Protein AF-A0A2M7IY73-F1 (afdb_monomer_lite)

pLDDT: mean 89.96, std 7.03, range [58.25, 97.0]

InterPro domains:
  IPR000943 RNA polymerase sigma-70 [PR00046] (2-14)
  IPR000943 RNA polymerase sigma-70 [PR00046] (24-39)
  IPR000943 RNA polymerase sigma-70 [PR00046] (39-50)
  IPR007630 RNA polymerase sigma-70 region 4 [PF04545] (1-52)
  IPR013324 RNA polymerase sigma factor, region 3/4-like [SSF88659] (2-59)
  IPR036388 Winged helix-like DNA-binding domain superfamily [G3DSA:1.10.10.10] (1-67)
  IPR050239 Sigma-70 factor family, RNA polymerase initiation factors [PTHR30603] (1-60)

Organism: NCBI:txid2014267

Structure (mmCIF, N/CA/C/O backbone):
data_AF-A0A2M7IY73-F1
#
_entry.id   AF-A0A2M7IY73-F1
#
loop_
_atom_site.group_PDB
_atom_site.id
_atom_site.type_symbol
_atom_site.label_atom_id
_atom_site.label_alt_id
_atom_site.label_comp_id
_atom_site.label_asym_id
_atom_site.label_entity_id
_atom_site.label_seq_id
_atom_site.pdbx_PDB_ins_code
_atom_site.Cartn_x
_atom_site.Cartn_y
_atom_site.Cartn_z
_atom_site.occupancy
_atom_site.B_iso_or_equiv
_atom_site.auth_seq_id
_atom_site.auth_comp_id
_atom_site.auth_asym_id
_atom_site.auth_atom_id
_atom_site.pdbx_PDB_model_num
ATOM 1 N N . GLU A 1 1 ? -2.518 -6.706 -13.976 1.00 72.62 1 GLU A N 1
ATOM 2 C CA . GLU A 1 1 ? -3.558 -6.006 -13.209 1.00 72.62 1 GLU A CA 1
ATOM 3 C C . GLU A 1 1 ? -3.305 -6.182 -11.714 1.00 72.62 1 GLU A C 1
ATOM 5 O O . GLU A 1 1 ? -2.850 -7.258 -11.318 1.00 72.62 1 GLU A O 1
ATOM 10 N N . LEU A 1 2 ? -3.469 -5.119 -10.920 1.00 84.50 2 LEU A N 1
ATOM 11 C CA . LEU A 1 2 ? -3.451 -5.198 -9.455 1.00 84.50 2 LEU A CA 1
ATOM 12 C C . LEU A 1 2 ? -4.865 -5.533 -8.958 1.00 84.50 2 LEU A C 1
ATOM 14 O O . LEU A 1 2 ? -5.829 -5.065 -9.561 1.00 84.50 2 LEU A O 1
ATOM 18 N N . PRO A 1 3 ? -5.018 -6.292 -7.861 1.00 92.94 3 PRO A N 1
ATOM 19 C CA . PRO A 1 3 ? -6.305 -6.420 -7.189 1.00 92.94 3 PRO A CA 1
ATOM 20 C C . PRO A 1 3 ? -6.887 -5.043 -6.850 1.00 92.94 3 PRO A C 1
ATOM 22 O O . PRO A 1 3 ? -6.163 -4.174 -6.364 1.00 92.94 3 PRO A O 1
ATOM 25 N N . LYS A 1 4 ? -8.199 -4.858 -7.039 1.00 92.44 4 LYS A N 1
ATOM 26 C CA . LYS A 1 4 ? -8.877 -3.567 -6.828 1.00 92.44 4 LYS A CA 1
ATOM 27 C C . LYS A 1 4 ? -8.544 -2.932 -5.474 1.00 92.44 4 LYS A C 1
ATOM 29 O O . LYS A 1 4 ? -8.146 -1.780 -5.424 1.00 92.44 4 LYS A O 1
ATOM 34 N N . ARG A 1 5 ? -8.595 -3.712 -4.388 1.00 92.31 5 ARG A N 1
ATOM 35 C CA . ARG A 1 5 ? -8.237 -3.234 -3.038 1.00 92.31 5 ARG A CA 1
ATOM 36 C C . ARG A 1 5 ? -6.795 -2.738 -2.928 1.00 92.31 5 ARG A C 1
ATOM 38 O O . ARG A 1 5 ? -6.558 -1.724 -2.291 1.00 92.31 5 ARG A O 1
ATOM 45 N N . GLU A 1 6 ? -5.844 -3.448 -3.529 1.00 93.69 6 GLU A N 1
ATOM 46 C CA . GLU A 1 6 ? -4.433 -3.044 -3.536 1.00 93.69 6 GLU A CA 1
ATOM 47 C C . GLU A 1 6 ? -4.255 -1.740 -4.332 1.00 93.69 6 GLU A C 1
ATOM 49 O O . GLU A 1 6 ? -3.573 -0.829 -3.875 1.00 93.69 6 GLU A O 1
ATOM 54 N N . SER A 1 7 ? -4.923 -1.619 -5.484 1.00 93.75 7 SER A N 1
ATOM 55 C CA . SER A 1 7 ? -4.913 -0.390 -6.282 1.00 93.75 7 SER A CA 1
ATOM 56 C C . SER A 1 7 ? -5.542 0.793 -5.543 1.00 93.75 7 SER A C 1
ATOM 58 O O . SER A 1 7 ? -4.971 1.878 -5.566 1.00 93.75 7 SER A O 1
ATOM 60 N N . ASP A 1 8 ? -6.694 0.596 -4.902 1.00 94.31 8 ASP A N 1
ATOM 61 C CA . ASP A 1 8 ? -7.408 1.643 -4.166 1.00 94.31 8 ASP A CA 1
ATOM 62 C C . ASP A 1 8 ? -6.560 2.143 -2.977 1.00 94.31 8 ASP A C 1
ATOM 64 O O . ASP A 1 8 ? -6.472 3.347 -2.742 1.00 94.31 8 ASP A O 1
ATOM 68 N N . ILE A 1 9 ? -5.849 1.241 -2.283 1.00 94.75 9 ILE A N 1
ATOM 69 C CA . ILE A 1 9 ? -4.902 1.603 -1.213 1.00 94.75 9 ILE A CA 1
ATOM 70 C C . ILE A 1 9 ? -3.761 2.471 -1.749 1.00 94.75 9 ILE A C 1
ATOM 72 O O . ILE A 1 9 ? -3.457 3.493 -1.141 1.00 94.75 9 ILE A O 1
ATOM 76 N N . LEU A 1 10 ? -3.136 2.104 -2.877 1.00 94.44 10 LEU A N 1
ATOM 77 C CA . LEU A 1 10 ? -2.046 2.908 -3.444 1.00 94.44 10 LEU A CA 1
ATOM 78 C C . LEU A 1 10 ? -2.538 4.288 -3.900 1.00 94.44 10 LEU A C 1
ATOM 80 O O . LEU A 1 10 ? -1.873 5.283 -3.623 1.00 94.44 10 LEU A O 1
ATOM 84 N N . LYS A 1 11 ? -3.716 4.363 -4.531 1.00 94.50 11 LYS A N 1
ATOM 85 C CA . LYS A 1 11 ? -4.308 5.637 -4.963 1.00 94.50 11 LYS A CA 1
ATOM 86 C C . LYS A 1 11 ? -4.522 6.590 -3.792 1.00 94.50 11 LYS A C 1
ATOM 88 O O . LYS 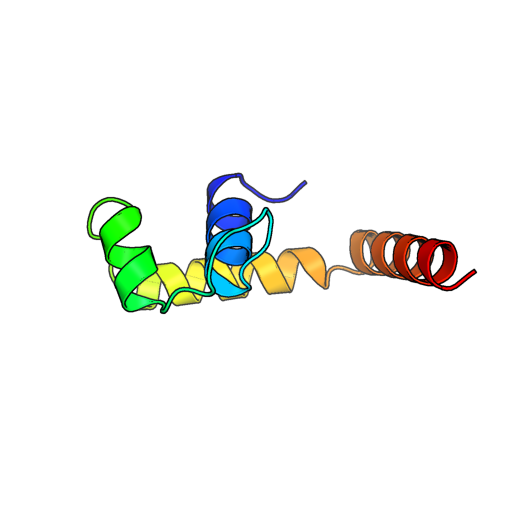A 1 11 ? -4.067 7.725 -3.844 1.00 94.50 11 LYS A O 1
ATOM 93 N N . LEU A 1 12 ? -5.135 6.107 -2.711 1.00 95.25 12 LEU A N 1
ATOM 94 C CA . LEU A 1 12 ? -5.356 6.907 -1.503 1.00 95.25 12 LEU A CA 1
ATOM 95 C C . LEU A 1 12 ? -4.042 7.259 -0.803 1.00 95.25 12 LEU A C 1
ATOM 97 O O . LEU A 1 12 ? -3.894 8.361 -0.290 1.00 95.25 12 LEU A O 1
ATOM 101 N N . ARG A 1 13 ? -3.069 6.344 -0.781 1.00 94.50 13 ARG A N 1
ATOM 102 C CA . ARG A 1 13 ? -1.792 6.563 -0.098 1.00 94.50 13 ARG A CA 1
ATOM 103 C C . ARG A 1 13 ? -0.937 7.636 -0.764 1.00 94.50 13 ARG A C 1
ATOM 105 O O . ARG A 1 13 ? -0.320 8.430 -0.060 1.00 94.50 13 ARG A O 1
ATOM 112 N N . PHE A 1 14 ? -0.884 7.630 -2.093 1.00 93.50 14 PHE A N 1
ATOM 113 C CA . PHE A 1 14 ? -0.043 8.535 -2.880 1.00 93.50 14 PHE A CA 1
ATOM 114 C C . PHE A 1 14 ? -0.798 9.739 -3.446 1.00 93.50 14 PHE A C 1
ATOM 116 O O . PHE A 1 14 ? -0.179 10.580 -4.089 1.00 93.50 14 PHE A O 1
ATOM 123 N N . GLY A 1 15 ? -2.107 9.836 -3.202 1.00 91.12 15 GLY A N 1
ATOM 124 C CA . GLY A 1 15 ? -2.930 10.934 -3.701 1.00 91.12 15 GLY A CA 1
ATOM 125 C C . GLY A 1 15 ? -3.136 10.902 -5.218 1.00 91.12 15 GLY A C 1
ATOM 126 O O . GLY A 1 15 ? -3.138 11.932 -5.884 1.00 91.12 15 GLY A O 1
ATOM 127 N N . TRP A 1 16 ? -3.260 9.709 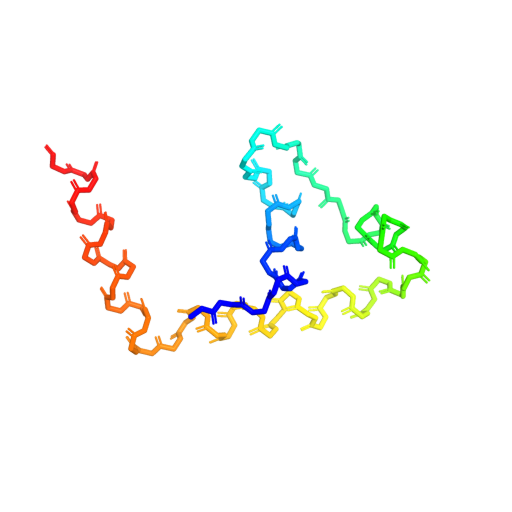-5.801 1.00 91.56 16 TRP A N 1
ATOM 128 C CA . TRP A 1 16 ? -3.594 9.569 -7.221 1.00 91.56 16 TRP A CA 1
ATOM 129 C C . TRP A 1 16 ? -5.100 9.731 -7.447 1.00 91.56 16 TRP A C 1
ATOM 131 O O . TRP A 1 16 ? -5.893 9.579 -6.518 1.00 91.56 16 TRP A O 1
ATOM 141 N N . ASP A 1 17 ? -5.503 10.001 -8.690 1.00 87.00 17 ASP A N 1
ATOM 142 C CA . ASP A 1 17 ? -6.900 10.234 -9.092 1.00 87.00 17 ASP A CA 1
ATOM 143 C C . ASP A 1 17 ? -7.581 11.380 -8.316 1.00 87.00 17 ASP A C 1
ATOM 145 O O . ASP A 1 17 ? -8.715 11.242 -7.864 1.00 87.00 17 ASP A O 1
ATOM 149 N N . ASN A 1 18 ? -6.887 12.515 -8.159 1.00 84.25 18 ASN A N 1
ATOM 150 C CA . ASN A 1 18 ? -7.371 13.704 -7.436 1.00 84.25 18 ASN A CA 1
ATOM 151 C C . ASN A 1 18 ? -7.706 13.454 -5.952 1.00 84.25 18 ASN A C 1
ATOM 153 O O . ASN A 1 18 ? -8.553 14.143 -5.387 1.00 84.25 18 ASN A O 1
ATOM 157 N N . ASN A 1 19 ? -7.058 12.473 -5.320 1.00 86.81 19 ASN A N 1
ATOM 158 C CA . ASN A 1 19 ? -7.160 12.268 -3.877 1.00 86.81 19 ASN A CA 1
ATOM 159 C C . ASN A 1 19 ? -6.035 13.006 -3.150 1.00 86.81 19 ASN A C 1
ATOM 161 O O . ASN A 1 19 ? -4.911 13.068 -3.640 1.00 86.81 19 ASN A O 1
ATOM 165 N N . ASP A 1 20 ? -6.297 13.474 -1.933 1.00 93.06 20 ASP A N 1
ATOM 166 C CA . ASP A 1 20 ? -5.221 13.879 -1.029 1.00 93.06 20 ASP A CA 1
ATOM 167 C C . ASP A 1 20 ? -4.524 12.639 -0.447 1.00 93.06 20 ASP A C 1
ATOM 169 O O . ASP A 1 20 ? -5.218 11.678 -0.092 1.00 93.06 20 ASP A O 1
ATOM 173 N N . PRO A 1 21 ? -3.184 12.636 -0.294 1.00 94.94 21 PRO A N 1
ATOM 174 C CA . PRO A 1 21 ? -2.461 11.539 0.340 1.00 94.94 21 PRO A CA 1
ATOM 175 C C . PRO A 1 21 ? -2.984 11.226 1.748 1.00 94.94 21 PRO A C 1
ATOM 177 O O . PRO A 1 21 ? -3.001 12.078 2.635 1.00 94.94 21 PRO A O 1
ATOM 180 N N . GLN A 1 22 ? -3.365 9.970 1.969 1.00 96.19 22 GLN A N 1
ATOM 181 C CA . GLN A 1 22 ? -3.929 9.488 3.229 1.00 96.19 22 GLN A CA 1
ATOM 182 C C . GLN A 1 22 ? -2.912 8.672 4.037 1.00 96.19 22 GLN A C 1
ATOM 184 O O . GLN A 1 22 ? -2.022 7.990 3.513 1.00 96.19 22 GLN A O 1
ATOM 189 N N . THR A 1 23 ? -3.054 8.699 5.359 1.00 96.62 23 THR A N 1
ATOM 190 C CA . THR A 1 23 ? -2.297 7.839 6.279 1.00 96.62 23 THR A CA 1
ATOM 191 C C . THR A 1 23 ? -2.842 6.410 6.291 1.00 96.62 23 THR A C 1
ATOM 193 O O . THR A 1 23 ? -4.002 6.165 5.962 1.00 96.62 23 THR A O 1
ATOM 196 N N . LEU A 1 24 ? -2.019 5.444 6.717 1.00 95.88 24 LEU A N 1
ATOM 197 C CA . LEU A 1 24 ? -2.460 4.051 6.866 1.00 95.88 24 LEU A CA 1
ATOM 198 C C . LEU A 1 24 ? -3.645 3.918 7.836 1.00 95.88 24 LEU A C 1
ATOM 200 O O . LEU A 1 24 ? -4.513 3.085 7.602 1.00 95.88 24 LEU A O 1
ATOM 204 N N . GLU A 1 25 ? -3.699 4.747 8.883 1.00 95.75 25 GLU A N 1
ATOM 205 C CA . GLU A 1 25 ? -4.826 4.819 9.820 1.00 95.75 25 GLU A CA 1
ATOM 206 C C . GLU A 1 25 ? -6.114 5.301 9.137 1.00 95.75 25 GLU A C 1
ATOM 208 O O . GLU A 1 25 ? -7.156 4.666 9.284 1.00 95.75 25 GLU A O 1
ATOM 213 N N . GLN A 1 26 ? -6.056 6.383 8.354 1.00 95.69 26 GLN A N 1
ATOM 214 C CA . GLN A 1 26 ? -7.224 6.891 7.620 1.00 95.69 26 GLN A CA 1
ATOM 215 C C . GLN A 1 26 ? -7.730 5.861 6.606 1.00 95.69 26 GLN A C 1
ATOM 217 O O . GLN A 1 26 ? -8.928 5.593 6.528 1.00 95.69 26 GLN A O 1
ATOM 222 N N . ILE A 1 27 ? -6.812 5.226 5.872 1.00 95.50 27 ILE A N 1
ATOM 223 C CA . ILE A 1 27 ? -7.135 4.151 4.927 1.00 95.50 27 ILE A CA 1
ATOM 224 C C . ILE A 1 27 ? -7.760 2.959 5.664 1.00 95.50 27 ILE A C 1
ATOM 226 O O . ILE A 1 27 ? -8.774 2.429 5.224 1.00 95.50 27 ILE A O 1
ATOM 230 N N . ALA A 1 28 ? -7.228 2.565 6.819 1.00 95.81 28 ALA A N 1
ATOM 231 C CA . ALA A 1 28 ? -7.804 1.504 7.647 1.00 95.81 28 ALA A CA 1
ATOM 232 C C . ALA A 1 28 ? -9.277 1.772 8.006 1.00 95.81 28 ALA A C 1
ATOM 234 O O . ALA A 1 28 ? -10.117 0.878 7.873 1.00 95.81 28 ALA A O 1
ATOM 235 N N . GLN A 1 29 ? -9.598 3.012 8.387 1.00 95.00 29 GLN A N 1
ATOM 236 C CA . GLN A 1 29 ? -10.969 3.430 8.688 1.00 95.00 29 GLN A CA 1
ATOM 237 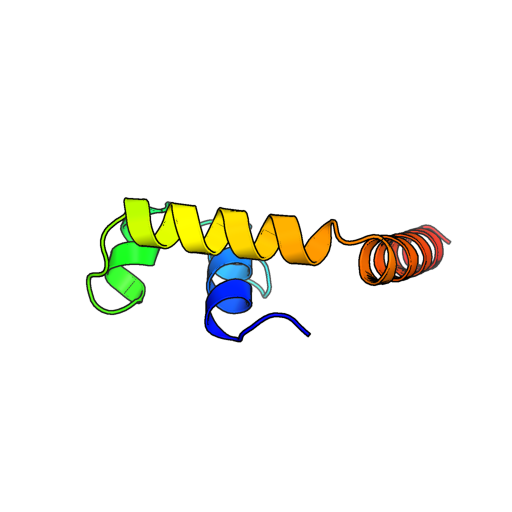C C . GLN A 1 29 ? -11.870 3.396 7.446 1.00 95.00 29 GLN A C 1
ATOM 239 O O . GLN A 1 29 ? -12.955 2.816 7.494 1.00 95.00 29 GLN A O 1
ATOM 244 N N . MET A 1 30 ? -11.402 3.921 6.308 1.00 92.44 30 MET A N 1
ATOM 245 C CA . MET A 1 30 ? -12.162 3.924 5.049 1.00 92.44 30 MET A CA 1
ATOM 246 C C . MET A 1 30 ? -12.504 2.515 4.535 1.00 92.44 30 MET A C 1
ATOM 248 O O . MET A 1 30 ? -13.537 2.322 3.899 1.00 92.44 30 MET A O 1
ATOM 252 N N . PHE A 1 31 ? -11.672 1.511 4.824 1.00 91.75 31 PHE A N 1
ATOM 253 C CA . PHE A 1 31 ? -11.868 0.124 4.378 1.00 91.75 31 PHE A CA 1
ATOM 254 C C . PHE A 1 31 ? -12.695 -0.734 5.354 1.00 91.75 31 PHE A C 1
ATOM 256 O O . PHE A 1 31 ? -12.581 -1.962 5.351 1.00 91.75 31 PHE A O 1
ATOM 263 N N . GLY A 1 32 ? -13.549 -0.106 6.169 1.00 89.50 32 GLY A N 1
ATOM 264 C CA . GLY A 1 32 ? -14.448 -0.801 7.094 1.00 89.50 32 GLY A CA 1
ATOM 265 C C . GLY A 1 32 ? -13.779 -1.223 8.402 1.00 89.50 32 GLY A C 1
ATOM 266 O O . GLY A 1 32 ? -14.139 -2.255 8.962 1.00 89.50 32 GLY A O 1
ATOM 267 N N . GLY A 1 33 ? -12.790 -0.455 8.872 1.00 85.44 33 GLY A N 1
ATOM 268 C CA . GLY A 1 33 ? -12.153 -0.674 10.174 1.00 85.44 33 GLY A CA 1
ATOM 269 C C . GLY A 1 33 ? -11.145 -1.825 10.202 1.00 85.44 33 GLY A C 1
ATOM 270 O O . GLY A 1 33 ? -10.973 -2.473 11.235 1.00 85.44 33 GLY A O 1
ATOM 271 N N . ILE A 1 34 ? -10.468 -2.106 9.083 1.00 93.75 34 ILE A N 1
ATOM 272 C CA . ILE A 1 34 ? -9.340 -3.051 9.089 1.00 93.75 34 ILE A CA 1
ATOM 273 C C . ILE A 1 34 ? -8.163 -2.468 9.877 1.00 93.75 34 ILE A C 1
ATOM 275 O O . ILE A 1 34 ? -8.022 -1.256 9.991 1.00 93.75 34 ILE A O 1
ATOM 279 N N . SER A 1 35 ? -7.280 -3.313 10.411 1.00 96.31 35 SER A N 1
ATOM 280 C CA . SER A 1 35 ? -6.121 -2.808 11.151 1.00 96.31 35 SER A CA 1
ATOM 281 C C . SER A 1 35 ? -5.145 -2.059 10.238 1.00 96.31 35 SER A C 1
ATOM 283 O O . SER A 1 35 ? -4.947 -2.418 9.074 1.00 96.31 35 SER A O 1
ATOM 285 N N . ARG A 1 36 ? -4.453 -1.059 10.793 1.00 96.81 36 ARG A N 1
ATOM 286 C CA . ARG A 1 36 ? -3.355 -0.350 10.116 1.00 96.81 36 ARG A CA 1
ATOM 287 C C . ARG A 1 36 ? -2.320 -1.313 9.533 1.00 96.81 36 ARG A C 1
ATOM 289 O O . ARG A 1 36 ? -1.874 -1.147 8.400 1.00 96.81 36 ARG A O 1
ATOM 296 N N . GLU A 1 37 ? -1.962 -2.349 10.289 1.00 97.00 37 GLU A N 1
ATOM 297 C CA . GLU A 1 37 ? -0.997 -3.351 9.834 1.00 97.00 37 GLU A CA 1
ATOM 298 C C . GLU A 1 37 ? -1.519 -4.132 8.625 1.00 97.00 37 GLU A C 1
ATOM 300 O O . GLU A 1 37 ? -0.758 -4.438 7.707 1.00 97.00 37 GLU A O 1
ATOM 305 N N . ARG A 1 38 ? -2.830 -4.389 8.556 1.00 96.12 38 ARG A N 1
ATOM 306 C CA . ARG A 1 38 ? -3.423 -5.016 7.376 1.00 96.12 38 ARG A CA 1
ATOM 307 C C . ARG A 1 38 ? -3.290 -4.130 6.138 1.00 96.12 38 ARG A C 1
ATOM 309 O O . ARG A 1 38 ? -2.969 -4.648 5.070 1.00 96.12 38 ARG A O 1
ATOM 316 N N . VAL A 1 39 ? -3.481 -2.817 6.276 1.00 96.44 39 VAL A N 1
ATOM 317 C CA . VAL A 1 39 ? -3.251 -1.857 5.181 1.00 96.44 39 VAL A CA 1
ATOM 318 C C . VAL A 1 39 ? -1.784 -1.886 4.742 1.00 96.44 39 VAL A C 1
ATOM 320 O O . VAL A 1 39 ? -1.515 -2.007 3.549 1.00 96.44 39 VAL A O 1
ATOM 323 N N . ARG A 1 40 ? -0.833 -1.882 5.689 1.00 96.81 40 ARG A N 1
ATOM 324 C CA . ARG A 1 40 ? 0.614 -1.966 5.402 1.00 96.81 40 ARG A CA 1
ATOM 325 C C . ARG A 1 40 ? 0.990 -3.234 4.628 1.00 96.81 40 ARG A C 1
ATOM 327 O O . ARG A 1 40 ? 1.802 -3.197 3.702 1.00 96.81 40 ARG A O 1
ATOM 334 N N . GLN A 1 41 ? 0.396 -4.371 4.987 1.00 97.00 41 GLN A N 1
ATOM 335 C CA . GLN A 1 41 ? 0.615 -5.634 4.279 1.00 97.00 41 GLN A CA 1
ATOM 336 C C . GLN A 1 41 ? 0.114 -5.568 2.835 1.00 97.00 41 GLN A C 1
ATOM 338 O O . GLN A 1 41 ? 0.828 -5.987 1.924 1.00 97.00 41 GLN A O 1
ATOM 343 N N . LEU A 1 42 ? -1.093 -5.036 2.622 1.00 95.19 42 LEU A N 1
ATOM 344 C CA . LEU A 1 42 ? -1.668 -4.880 1.285 1.00 95.19 42 LEU A CA 1
ATOM 345 C C . LEU A 1 42 ? -0.849 -3.901 0.432 1.00 95.19 42 LEU A C 1
ATOM 347 O O . LEU A 1 42 ? -0.571 -4.205 -0.725 1.00 95.19 42 LEU A O 1
ATOM 351 N N . GLU A 1 43 ? -0.381 -2.792 1.011 1.00 95.12 43 GLU A N 1
ATOM 352 C CA . GLU A 1 43 ? 0.543 -1.850 0.362 1.00 95.12 43 GLU A CA 1
ATOM 353 C C . GLU A 1 43 ? 1.834 -2.561 -0.079 1.00 95.12 43 GLU A C 1
ATOM 355 O O . GLU A 1 43 ? 2.232 -2.493 -1.243 1.00 95.12 43 GLU A O 1
ATOM 360 N N . THR A 1 44 ? 2.451 -3.334 0.819 1.00 95.75 44 THR A N 1
ATOM 361 C CA . THR A 1 44 ? 3.678 -4.091 0.520 1.00 95.75 44 THR A CA 1
ATOM 362 C C . THR A 1 44 ? 3.455 -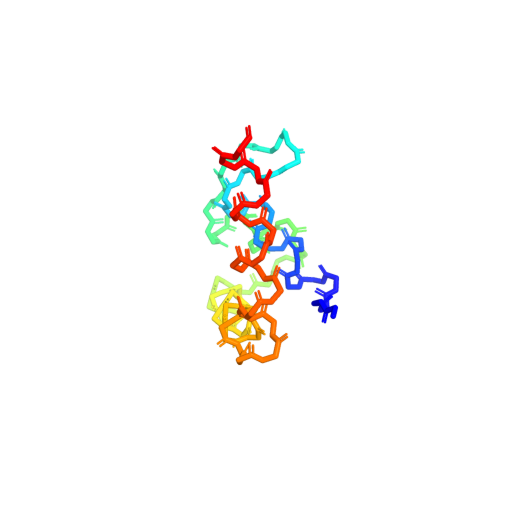5.118 -0.596 1.00 95.75 44 THR A C 1
ATOM 364 O O . THR A 1 44 ? 4.297 -5.272 -1.486 1.00 95.75 44 THR A O 1
ATOM 367 N N . GLN A 1 45 ? 2.317 -5.820 -0.581 1.00 94.94 45 GLN A N 1
ATOM 368 C CA . GLN A 1 45 ? 1.946 -6.776 -1.628 1.00 94.94 45 GLN A CA 1
ATOM 369 C C . GLN A 1 45 ? 1.755 -6.083 -2.980 1.00 94.94 45 GLN A C 1
ATOM 371 O O . GLN A 1 45 ? 2.296 -6.557 -3.983 1.00 94.94 45 GLN A O 1
ATOM 376 N N . ALA A 1 46 ? 1.076 -4.937 -2.997 1.00 94.12 46 ALA A N 1
ATOM 377 C CA . ALA A 1 46 ? 0.856 -4.140 -4.195 1.00 94.12 46 ALA A CA 1
ATOM 378 C C . ALA A 1 46 ? 2.185 -3.660 -4.802 1.00 94.12 46 ALA A C 1
ATOM 380 O O . ALA A 1 46 ? 2.449 -3.873 -5.988 1.00 94.12 46 ALA A O 1
ATOM 381 N N . ILE A 1 47 ? 3.084 -3.112 -3.976 1.00 91.81 47 ILE A N 1
ATOM 382 C CA . ILE A 1 47 ? 4.420 -2.672 -4.406 1.00 91.81 47 ILE A CA 1
ATOM 383 C C . ILE A 1 47 ? 5.228 -3.851 -4.958 1.00 91.81 47 ILE A C 1
ATOM 385 O O . ILE A 1 47 ? 5.832 -3.743 -6.027 1.00 91.81 47 ILE A O 1
ATOM 389 N N . LYS A 1 48 ? 5.222 -5.005 -4.281 1.00 93.06 48 LYS A N 1
ATOM 390 C CA . LYS A 1 48 ? 5.912 -6.212 -4.765 1.00 93.06 48 LYS A CA 1
ATOM 391 C C . LYS A 1 48 ? 5.376 -6.656 -6.129 1.00 93.06 48 LYS A C 1
ATOM 393 O O . LYS A 1 48 ? 6.153 -7.025 -7.006 1.00 93.06 48 LYS A O 1
ATOM 398 N N . ARG A 1 49 ? 4.056 -6.595 -6.327 1.00 90.62 49 ARG A N 1
ATOM 399 C CA . ARG A 1 49 ? 3.404 -6.903 -7.605 1.00 90.62 49 ARG A CA 1
ATOM 400 C C . ARG A 1 49 ? 3.773 -5.916 -8.710 1.00 90.62 49 ARG A C 1
ATOM 402 O O . ARG A 1 49 ? 3.858 -6.353 -9.856 1.00 90.62 49 ARG A O 1
ATOM 409 N N . LEU A 1 50 ? 3.963 -4.634 -8.397 1.00 87.94 50 LEU A N 1
ATOM 410 C CA . LEU A 1 50 ? 4.404 -3.611 -9.353 1.00 87.94 50 LEU A CA 1
ATOM 411 C C . LEU A 1 50 ? 5.874 -3.789 -9.750 1.00 87.94 50 LEU A C 1
ATOM 413 O O . LEU A 1 50 ? 6.203 -3.676 -10.925 1.00 87.94 50 LEU A O 1
ATOM 417 N N . LYS A 1 51 ? 6.735 -4.160 -8.796 1.00 87.88 51 LYS A N 1
ATOM 418 C CA . LYS A 1 51 ? 8.170 -4.416 -9.019 1.00 87.88 51 LYS A CA 1
ATOM 419 C C . LYS A 1 51 ? 8.473 -5.694 -9.810 1.00 87.88 51 LYS A C 1
ATOM 421 O O . LYS A 1 51 ? 9.627 -5.938 -10.147 1.00 87.88 51 LYS A O 1
ATOM 426 N N . HIS A 1 52 ? 7.475 -6.530 -10.098 1.00 90.19 52 HIS A N 1
ATOM 427 C CA . HIS A 1 52 ? 7.688 -7.747 -10.877 1.00 90.19 52 HIS A CA 1
ATOM 428 C C . HIS A 1 52 ? 8.221 -7.400 -12.285 1.00 90.19 52 HIS A C 1
ATOM 430 O O . HIS A 1 52 ? 7.618 -6.547 -12.938 1.00 90.19 52 HIS A O 1
ATOM 436 N N . PRO A 1 53 ? 9.271 -8.073 -12.801 1.00 87.12 53 PRO A N 1
ATOM 437 C CA . PRO A 1 53 ? 9.968 -7.674 -14.030 1.00 87.12 53 PRO A CA 1
ATOM 438 C C . PRO A 1 53 ? 9.040 -7.470 -15.233 1.00 87.12 53 PRO A C 1
ATOM 440 O O . PRO A 1 53 ? 9.142 -6.477 -15.947 1.00 87.12 53 PRO A O 1
ATOM 443 N N . ALA A 1 54 ? 8.062 -8.368 -15.399 1.00 83.69 54 ALA A N 1
ATOM 444 C CA . ALA A 1 54 ? 7.068 -8.283 -16.472 1.00 83.69 54 ALA A CA 1
ATOM 445 C C . ALA A 1 54 ? 6.226 -6.988 -16.450 1.00 83.69 54 ALA A C 1
ATOM 447 O O . ALA A 1 54 ? 5.717 -6.570 -17.483 1.00 83.69 54 ALA A O 1
ATOM 448 N N . ARG A 1 55 ? 6.056 -6.355 -15.282 1.00 81.06 55 ARG A N 1
ATOM 449 C CA . ARG A 1 55 ? 5.339 -5.078 -15.128 1.00 81.06 55 ARG A CA 1
ATOM 450 C C . ARG A 1 55 ? 6.283 -3.892 -15.046 1.00 81.06 55 ARG A C 1
ATOM 452 O O . ARG A 1 55 ? 5.957 -2.853 -15.600 1.00 81.06 55 ARG A O 1
ATOM 459 N N . ALA A 1 56 ? 7.445 -4.064 -14.419 1.00 81.50 56 ALA A N 1
ATOM 460 C CA . ALA A 1 56 ? 8.477 -3.038 -14.360 1.00 81.50 56 ALA A CA 1
ATOM 461 C C . ALA A 1 56 ? 8.913 -2.598 -15.766 1.00 81.50 56 ALA A C 1
ATOM 463 O O . ALA A 1 56 ? 9.027 -1.403 -16.003 1.00 81.50 56 ALA A O 1
ATOM 464 N N . LYS A 1 57 ? 9.051 -3.542 -16.713 1.00 83.12 57 LYS A N 1
ATOM 465 C CA . LYS A 1 57 ? 9.350 -3.224 -18.118 1.00 83.12 57 LYS A CA 1
ATOM 466 C C . LYS A 1 57 ? 8.281 -2.322 -18.745 1.00 83.12 57 LYS A C 1
ATOM 468 O O . LYS A 1 57 ? 8.609 -1.266 -19.261 1.00 83.12 57 LYS A O 1
ATOM 473 N N . LYS A 1 58 ? 7.004 -2.695 -18.616 1.00 81.88 58 LYS A N 1
ATOM 474 C CA . LYS A 1 58 ? 5.880 -1.900 -19.138 1.00 81.88 58 LYS A CA 1
ATOM 475 C C . LYS A 1 58 ? 5.785 -0.517 -18.483 1.00 81.88 58 LYS A C 1
ATOM 477 O O . LYS A 1 58 ? 5.391 0.439 -19.132 1.00 81.88 58 LYS A O 1
ATOM 482 N N . LEU A 1 59 ? 6.113 -0.416 -17.193 1.00 82.12 59 LEU A N 1
ATOM 483 C CA . LEU A 1 59 ? 6.114 0.855 -16.469 1.00 82.12 59 LEU A CA 1
ATOM 484 C C . LEU A 1 59 ? 7.265 1.766 -16.923 1.00 82.12 59 LEU A C 1
ATOM 486 O O . LEU A 1 59 ? 7.064 2.968 -17.027 1.00 82.12 59 LEU A O 1
ATOM 490 N N . ALA A 1 60 ? 8.439 1.192 -17.202 1.00 80.69 60 ALA A N 1
ATOM 491 C CA . ALA A 1 60 ? 9.574 1.916 -17.769 1.00 80.69 60 ALA A CA 1
ATOM 492 C C . ALA A 1 60 ? 9.251 2.429 -19.179 1.00 80.69 60 ALA A C 1
ATOM 494 O O . ALA A 1 60 ? 9.386 3.617 -19.414 1.00 80.69 60 ALA A O 1
ATOM 495 N N . GLU A 1 61 ? 8.703 1.578 -20.054 1.00 83.12 61 GLU A N 1
ATOM 496 C CA . GLU A 1 61 ? 8.241 1.982 -21.394 1.00 83.12 61 GLU A CA 1
ATOM 497 C C . GLU A 1 61 ? 7.217 3.130 -21.333 1.00 83.12 61 GLU A C 1
ATOM 499 O O . GLU A 1 61 ? 7.285 4.067 -22.121 1.00 83.12 61 GLU A O 1
ATOM 504 N N . LEU A 1 62 ? 6.278 3.085 -20.378 1.00 80.56 62 LEU A N 1
ATOM 505 C CA . LEU A 1 62 ? 5.303 4.162 -20.175 1.00 80.56 62 LEU A CA 1
ATOM 506 C C . LEU A 1 62 ? 5.941 5.458 -19.672 1.00 80.56 62 LEU A C 1
ATOM 508 O O . LEU A 1 62 ? 5.504 6.530 -20.072 1.00 80.56 62 LEU A O 1
ATOM 512 N N . ARG A 1 63 ? 6.919 5.366 -18.763 1.00 81.50 63 ARG A N 1
ATOM 513 C CA . ARG A 1 63 ? 7.654 6.536 -18.271 1.00 81.50 63 ARG A CA 1
ATOM 514 C C . ARG A 1 63 ? 8.406 7.190 -19.422 1.00 81.50 63 ARG A C 1
ATOM 516 O O . ARG A 1 63 ? 8.262 8.387 -19.609 1.00 81.50 63 ARG A O 1
ATOM 523 N N . ASP A 1 64 ? 9.142 6.394 -20.188 1.00 85.00 64 ASP A N 1
ATOM 524 C CA . ASP A 1 64 ? 9.953 6.887 -21.295 1.00 85.00 64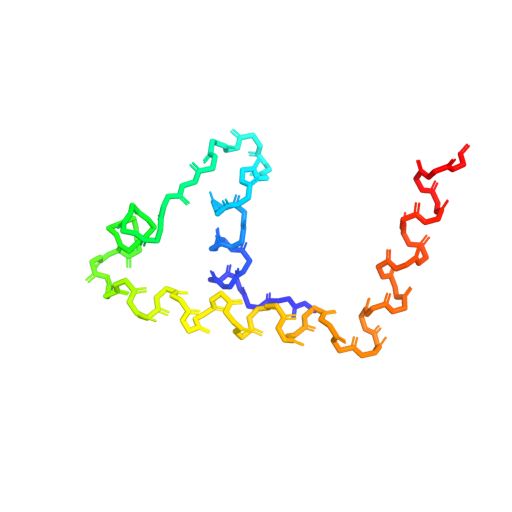 ASP A CA 1
ATOM 525 C C . ASP A 1 64 ? 9.056 7.569 -22.359 1.00 85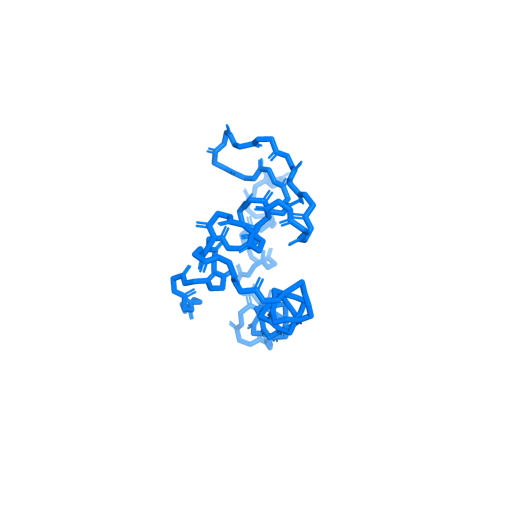.00 64 ASP A C 1
ATOM 527 O O . ASP A 1 64 ? 9.396 8.644 -22.832 1.00 85.00 64 ASP A O 1
ATOM 531 N N . TYR A 1 65 ? 7.851 7.040 -22.634 1.00 85.12 65 TYR A N 1
ATOM 532 C CA . TYR A 1 65 ? 6.850 7.687 -23.507 1.00 85.12 65 TYR A CA 1
ATOM 533 C C . TYR A 1 65 ? 6.312 9.034 -22.985 1.00 85.12 65 TYR A C 1
ATOM 535 O O . TYR A 1 65 ? 5.893 9.867 -23.776 1.00 85.12 65 TYR A O 1
ATOM 543 N N . LEU A 1 66 ? 6.233 9.233 -21.666 1.00 80.25 66 LEU A N 1
ATOM 544 C CA . LEU A 1 66 ? 5.709 10.473 -21.072 1.00 80.25 66 LEU A CA 1
ATOM 545 C C . LEU A 1 66 ? 6.780 11.563 -20.913 1.00 80.25 66 LEU A C 1
ATOM 547 O O . LEU A 1 66 ? 6.434 12.709 -20.631 1.00 80.25 66 LEU A O 1
ATOM 551 N N . GLU A 1 67 ? 8.057 11.192 -21.012 1.00 77.50 67 GLU A N 1
ATOM 552 C CA . GLU A 1 67 ? 9.205 12.102 -20.926 1.00 77.50 67 GLU A CA 1
ATOM 553 C C . GLU A 1 67 ? 9.649 12.633 -22.310 1.00 77.50 67 GLU A C 1
ATOM 555 O O . GLU A 1 67 ? 10.462 13.558 -22.360 1.00 77.50 67 GLU A O 1
ATOM 560 N N . GLU A 1 68 ? 9.091 12.092 -23.403 1.00 58.25 68 GLU A N 1
ATOM 561 C CA . GLU A 1 68 ? 9.198 12.574 -24.797 1.00 58.25 68 GLU A CA 1
ATOM 562 C C . GLU A 1 68 ? 8.022 13.483 -25.198 1.00 58.25 68 GLU A C 1
ATOM 564 O O . GLU A 1 68 ? 8.275 14.463 -25.939 1.00 58.25 68 GLU A O 1
#

Radius of gyration: 13.45 Å; chains: 1; bounding box: 24×22×36 Å

Sequence (68 aa):
ELPKRESDILKLRFGWDNNDPQTLEQIAQMFGGISRERVRQLETQAIKRLKHPARAKKLAELRDYLEE

Secondary structure (DSSP, 8-state):
---HHHHHHHHHHHT-TTPPP--HHHHHHHTTS--HHHHHHHHHHHHHHHSSHHHHHHHHHHHHHHH-

Foldseek 3Di:
DQPPLLVVLVCCQVVHPVHDHDQLCVSCVVVPNHDSVVSVVSPVVSVVVCPDPVNVVVVVVVVVVVVD